Protein AF-N9E996-F1 (afdb_monomer_lite)

Structure (mmCIF, N/CA/C/O backbone):
data_AF-N9E996-F1
#
_entry.id   AF-N9E996-F1
#
loop_
_atom_site.group_PDB
_atom_site.id
_atom_site.type_symbol
_atom_site.label_atom_id
_atom_site.label_alt_id
_atom_site.label_comp_id
_atom_site.label_asym_id
_atom_site.label_entity_id
_atom_site.label_seq_id
_atom_site.pdbx_PDB_ins_code
_atom_site.Cartn_x
_atom_site.Cartn_y
_atom_site.Cartn_z
_atom_site.occupancy
_atom_site.B_iso_or_equiv
_atom_site.auth_seq_id
_atom_site.auth_comp_id
_atom_site.auth_asym_id
_atom_site.auth_atom_id
_atom_site.pdbx_PDB_model_num
ATOM 1 N N . MET A 1 1 ? 4.783 -4.993 36.955 1.00 55.91 1 MET A N 1
ATOM 2 C CA . MET A 1 1 ? 4.084 -3.783 36.470 1.00 55.91 1 MET A CA 1
ATOM 3 C C . MET A 1 1 ? 2.824 -3.622 37.306 1.00 55.91 1 MET A C 1
ATOM 5 O O . MET A 1 1 ? 2.076 -4.586 37.394 1.00 55.91 1 MET A O 1
ATOM 9 N N . LYS A 1 2 ? 2.632 -2.492 37.996 1.00 74.19 2 LYS A N 1
ATOM 10 C CA . LYS A 1 2 ? 1.429 -2.253 38.811 1.00 74.19 2 LYS A CA 1
ATOM 11 C C . LYS A 1 2 ? 0.424 -1.491 37.952 1.00 74.19 2 LYS A C 1
ATOM 13 O O . LYS A 1 2 ? 0.759 -0.419 37.461 1.00 74.19 2 LYS A O 1
ATOM 18 N N . ILE A 1 3 ? -0.756 -2.062 37.738 1.00 75.81 3 ILE A N 1
ATOM 19 C CA . ILE A 1 3 ? -1.852 -1.383 37.042 1.00 75.81 3 ILE A CA 1
ATOM 20 C C . ILE A 1 3 ? -2.585 -0.553 38.096 1.00 75.81 3 ILE A C 1
ATOM 22 O O . ILE A 1 3 ? -2.977 -1.083 39.134 1.00 75.81 3 ILE A O 1
ATOM 26 N N . ILE A 1 4 ? -2.690 0.753 37.865 1.00 87.19 4 ILE A N 1
ATOM 27 C CA . ILE A 1 4 ? -3.439 1.679 38.715 1.00 87.19 4 ILE A CA 1
ATOM 28 C C . ILE A 1 4 ? -4.577 2.207 37.851 1.00 87.19 4 ILE A C 1
ATOM 30 O O . ILE A 1 4 ? -4.326 2.767 36.786 1.00 87.19 4 ILE A O 1
ATOM 34 N N . TYR A 1 5 ? -5.808 1.983 38.294 1.00 87.81 5 TYR A N 1
ATOM 35 C CA . TYR A 1 5 ? -7.005 2.482 37.629 1.00 87.81 5 TYR A CA 1
ATOM 36 C C . TYR A 1 5 ? -7.357 3.851 38.206 1.00 87.81 5 TYR A C 1
ATOM 38 O O . TYR A 1 5 ? -7.271 4.054 39.417 1.00 87.81 5 TYR A O 1
ATOM 46 N N . THR A 1 6 ? -7.741 4.787 37.343 1.00 91.50 6 THR A N 1
ATOM 47 C CA . THR A 1 6 ? -8.444 5.998 37.775 1.00 91.50 6 THR A CA 1
ATOM 48 C C . THR A 1 6 ? -9.863 5.628 38.210 1.00 91.50 6 THR A C 1
ATOM 50 O O . THR A 1 6 ? -10.367 4.573 37.825 1.00 91.50 6 THR A O 1
ATOM 53 N N . GLU A 1 7 ? -10.532 6.490 38.978 1.00 88.56 7 GLU A N 1
ATOM 54 C CA . GLU A 1 7 ? -11.941 6.276 39.354 1.00 88.56 7 GLU A CA 1
ATOM 55 C C . GLU A 1 7 ? -12.831 6.105 38.114 1.00 88.56 7 GLU A C 1
ATOM 57 O O . GLU A 1 7 ? -13.588 5.144 38.027 1.00 88.56 7 GLU A O 1
ATOM 62 N N . SER A 1 8 ? -12.629 6.936 37.087 1.00 81.94 8 SER A N 1
ATOM 63 C CA . SER A 1 8 ? -13.321 6.813 35.798 1.00 81.94 8 SER A CA 1
ATOM 64 C C . SER A 1 8 ? -13.055 5.485 35.080 1.00 81.94 8 SER A C 1
ATOM 66 O O . SER A 1 8 ? -13.964 4.897 34.502 1.00 81.94 8 SER A O 1
ATOM 68 N N . ALA A 1 9 ? -11.822 4.973 35.134 1.00 83.25 9 ALA A N 1
ATOM 69 C CA . ALA A 1 9 ? -11.493 3.678 34.549 1.00 83.25 9 ALA A CA 1
ATOM 70 C C . ALA A 1 9 ? -12.121 2.519 35.335 1.00 83.25 9 ALA A C 1
ATOM 72 O O . ALA A 1 9 ? -12.408 1.478 34.746 1.00 83.25 9 ALA A O 1
ATOM 73 N N . MET A 1 10 ? -12.334 2.689 36.643 1.00 92.75 10 MET A N 1
ATOM 74 C CA . MET A 1 10 ? -13.050 1.715 37.463 1.00 92.75 10 MET A CA 1
ATOM 75 C C . MET A 1 10 ? -14.543 1.697 37.117 1.00 92.75 10 MET A C 1
ATOM 77 O O . MET A 1 10 ? -15.079 0.620 36.872 1.00 92.75 10 MET A O 1
ATOM 81 N N . GLU A 1 11 ? -15.183 2.867 36.998 1.00 89.94 11 GLU A N 1
ATOM 82 C CA . GLU A 1 11 ? -16.587 2.976 36.560 1.00 89.94 11 GLU A CA 1
ATOM 83 C C . GLU A 1 11 ? -16.806 2.305 35.194 1.00 89.94 11 GLU A C 1
ATOM 85 O O . GLU A 1 11 ? -17.751 1.536 35.005 1.00 89.94 11 GLU A O 1
ATOM 90 N N . GLU A 1 12 ? -15.908 2.548 34.238 1.00 84.31 12 GLU A N 1
ATOM 91 C CA . GLU A 1 12 ? -15.989 1.933 32.911 1.00 84.31 12 GLU A CA 1
ATOM 92 C C . GLU A 1 12 ? -15.716 0.426 32.932 1.00 84.31 12 GLU A C 1
ATOM 94 O O . GLU A 1 12 ? -16.360 -0.338 32.210 1.00 84.31 12 GLU A O 1
ATOM 99 N N . LEU A 1 13 ? -14.815 -0.047 33.797 1.00 88.50 13 LEU A N 1
ATOM 100 C CA . LEU A 1 13 ? -14.594 -1.480 33.979 1.00 88.50 13 LEU A CA 1
ATOM 101 C C . LEU A 1 13 ? -15.845 -2.172 34.538 1.00 88.50 13 LEU A C 1
ATOM 103 O O . LEU A 1 13 ? -16.204 -3.254 34.071 1.00 88.50 13 LEU A O 1
ATOM 107 N N . GLU A 1 14 ? -16.524 -1.551 35.501 1.00 91.81 14 GLU A N 1
ATOM 108 C CA . GLU A 1 14 ? -17.778 -2.059 36.062 1.00 91.81 14 GLU A CA 1
ATOM 109 C C . GLU A 1 14 ? -18.890 -2.100 35.009 1.00 91.81 14 GLU A C 1
ATOM 111 O O . GLU A 1 14 ? -19.588 -3.111 34.875 1.00 91.81 14 GLU A O 1
ATOM 116 N N . ARG A 1 15 ? -19.019 -1.043 34.198 1.00 87.19 15 ARG A N 1
ATOM 117 C CA . ARG A 1 15 ? -19.954 -1.008 33.062 1.00 87.19 15 ARG A CA 1
ATOM 118 C C . ARG A 1 15 ? -19.660 -2.112 32.055 1.00 87.19 15 ARG A C 1
ATOM 120 O O . ARG A 1 15 ? -20.575 -2.835 31.659 1.00 87.19 15 ARG A O 1
ATOM 127 N N . PHE A 1 16 ? -18.394 -2.283 31.685 1.00 82.81 16 PHE A N 1
ATOM 128 C CA . PHE A 1 16 ? -17.962 -3.337 30.775 1.00 82.81 16 PHE A CA 1
ATOM 129 C C . PHE A 1 16 ? -18.305 -4.730 31.320 1.00 82.81 16 PHE A C 1
ATOM 131 O O . PHE A 1 16 ? -18.877 -5.553 30.604 1.00 82.81 16 PHE A O 1
ATOM 138 N N . GLN A 1 17 ? -18.011 -4.998 32.595 1.00 89.69 17 GLN A N 1
ATOM 139 C CA . GLN A 1 17 ? -18.337 -6.274 33.237 1.00 89.69 17 GLN A CA 1
ATOM 140 C C . GLN A 1 17 ? -19.845 -6.533 33.266 1.00 89.69 17 GLN A C 1
ATOM 142 O O . GLN A 1 17 ? -20.278 -7.647 32.963 1.00 89.69 17 GLN A O 1
ATOM 147 N N . LYS A 1 18 ? -20.646 -5.507 33.574 1.00 91.44 18 LYS A N 1
ATOM 148 C CA . LYS A 1 18 ? -22.108 -5.596 33.564 1.00 91.44 18 LYS A CA 1
ATOM 149 C C . LYS A 1 18 ? -22.641 -5.952 32.176 1.00 91.44 18 LYS A C 1
ATOM 151 O O . LYS A 1 18 ? -23.388 -6.913 32.048 1.00 91.44 18 LYS A O 1
ATOM 156 N N . GLN A 1 19 ? -22.188 -5.260 31.131 1.00 84.81 19 GLN A N 1
ATOM 157 C CA . GLN A 1 19 ? -22.591 -5.557 29.751 1.00 84.81 19 GLN A CA 1
ATOM 158 C C . GLN A 1 19 ? -22.238 -6.991 29.338 1.00 84.81 19 GLN A C 1
ATOM 160 O O . GLN A 1 19 ? -23.066 -7.695 28.765 1.00 84.81 19 GLN A O 1
ATOM 165 N N . ARG A 1 20 ? -21.022 -7.457 29.658 1.00 84.12 20 ARG A N 1
ATOM 166 C CA . ARG A 1 20 ? -20.591 -8.833 29.351 1.00 84.12 20 ARG A CA 1
ATOM 167 C C . ARG A 1 20 ? -21.455 -9.873 30.062 1.00 84.12 20 ARG A C 1
ATOM 169 O O . ARG A 1 20 ? -21.753 -10.915 29.481 1.00 84.12 20 ARG A O 1
ATOM 176 N N . LYS A 1 21 ? -21.859 -9.592 31.301 1.00 88.19 21 LYS A N 1
ATOM 177 C CA . LYS A 1 21 ? -22.772 -10.442 32.066 1.00 88.19 21 LYS A CA 1
ATOM 178 C C . LYS A 1 21 ? -24.157 -10.502 31.414 1.00 88.19 21 LYS A C 1
ATOM 180 O O . LYS A 1 21 ? -24.658 -11.601 31.202 1.00 88.19 21 LYS A O 1
ATOM 185 N N . ASP A 1 22 ? -24.732 -9.360 31.049 1.00 87.00 22 ASP A N 1
ATOM 186 C CA . ASP A 1 22 ? -26.059 -9.297 30.423 1.00 87.00 22 ASP A CA 1
ATOM 187 C C . ASP A 1 22 ? -26.079 -10.040 29.067 1.00 87.00 22 ASP A C 1
ATOM 189 O O . ASP A 1 22 ? -27.013 -10.787 28.765 1.00 87.00 22 ASP A O 1
ATOM 193 N N . GLU A 1 23 ? -25.015 -9.908 28.265 1.00 83.75 23 GLU A N 1
ATOM 194 C CA . GLU A 1 23 ? -24.841 -10.663 27.014 1.00 83.75 23 GLU A CA 1
ATOM 195 C C . GLU A 1 23 ? -24.771 -12.182 27.251 1.00 83.75 23 GLU A C 1
ATOM 197 O O . GLU A 1 23 ? -25.387 -12.961 26.516 1.00 83.75 23 GLU A O 1
ATOM 202 N N . LEU A 1 24 ? -24.034 -12.609 28.280 1.00 85.31 24 LEU A N 1
ATOM 203 C CA . LEU A 1 24 ? -23.922 -14.014 28.665 1.00 85.31 24 LEU A CA 1
ATOM 204 C C . LEU A 1 24 ? -25.274 -14.581 29.117 1.00 85.31 24 LEU A C 1
ATOM 206 O O . LEU A 1 24 ? -25.651 -15.675 28.698 1.00 85.31 24 LEU A O 1
ATOM 210 N N . GLU A 1 25 ? -26.017 -13.842 29.940 1.00 85.69 25 GLU A N 1
ATOM 211 C CA . GLU A 1 25 ? -27.347 -14.243 30.405 1.00 85.69 25 GLU A CA 1
ATOM 212 C C . GLU A 1 25 ? -28.330 -14.380 29.240 1.00 85.69 25 GLU A C 1
ATOM 214 O O . GLU A 1 25 ? -29.048 -15.377 29.155 1.00 85.69 25 GLU A O 1
ATOM 219 N N . LEU A 1 26 ? -28.321 -13.437 28.293 1.00 84.19 26 LEU A N 1
ATOM 220 C CA . LEU A 1 26 ? -29.159 -13.506 27.098 1.00 84.19 26 LEU A CA 1
ATOM 221 C C . LEU A 1 26 ? -28.806 -14.713 26.217 1.00 84.19 26 LEU A C 1
ATOM 223 O O . LEU A 1 26 ? -29.697 -15.422 25.743 1.00 84.19 26 LEU A O 1
ATOM 227 N N . PHE A 1 27 ? -27.512 -14.972 26.015 1.00 83.44 27 PHE A N 1
ATOM 228 C CA . PHE A 1 27 ? -27.034 -16.135 25.267 1.00 83.44 27 PHE A CA 1
ATOM 229 C C . PHE A 1 27 ? -27.502 -17.447 25.907 1.00 83.44 27 PHE A C 1
ATOM 231 O O . PHE A 1 27 ? -28.042 -18.322 25.224 1.00 83.44 27 PHE A O 1
ATOM 238 N N . LEU A 1 28 ? -27.333 -17.573 27.224 1.00 83.31 28 LEU A N 1
ATOM 239 C CA . LEU A 1 28 ? -27.730 -18.764 27.966 1.00 83.31 28 LEU A CA 1
ATOM 240 C C . LEU A 1 28 ? -29.244 -18.940 27.986 1.00 83.31 28 LEU A C 1
ATOM 242 O O . LEU A 1 28 ? -29.713 -20.050 27.744 1.00 83.31 28 LEU A O 1
ATOM 246 N N . LYS A 1 29 ? -30.005 -17.856 28.175 1.00 82.94 29 LYS A N 1
ATOM 247 C CA . LYS A 1 29 ? -31.465 -17.872 28.076 1.00 82.94 29 LYS A CA 1
ATOM 248 C C . LYS A 1 29 ? -31.898 -18.431 26.726 1.00 82.94 29 LYS A C 1
ATOM 250 O O . LYS A 1 29 ? -32.644 -19.395 26.694 1.00 82.94 29 LYS A O 1
ATOM 255 N N . ASN A 1 30 ? -31.367 -17.916 25.620 1.00 80.19 30 ASN A N 1
ATOM 256 C CA . ASN A 1 30 ? -31.749 -18.375 24.281 1.00 80.19 30 ASN A CA 1
ATOM 257 C C . ASN A 1 30 ? -31.368 -19.837 23.999 1.00 80.19 30 ASN A C 1
ATOM 259 O O . ASN A 1 30 ? -32.069 -20.516 23.255 1.00 80.19 30 ASN A O 1
ATOM 263 N N . LYS A 1 31 ? -30.267 -20.330 24.578 1.00 78.69 31 LYS A N 1
ATOM 264 C CA . LYS A 1 31 ? -29.804 -21.709 24.371 1.00 78.69 31 LYS A CA 1
ATOM 265 C C . LYS A 1 31 ? -30.556 -22.730 25.229 1.00 78.69 31 LYS A C 1
ATOM 267 O O . LYS A 1 31 ? -30.798 -23.842 24.768 1.00 78.69 31 LYS A O 1
ATOM 272 N N . LYS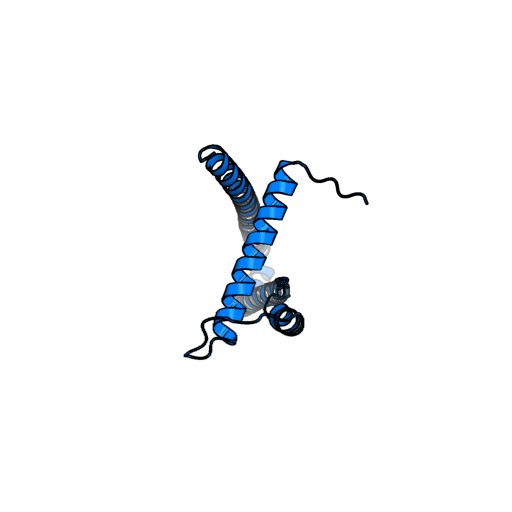 A 1 32 ? -30.871 -22.377 26.477 1.00 73.44 32 LYS A N 1
ATOM 273 C CA . LYS A 1 32 ? -31.509 -23.268 27.459 1.00 73.44 32 LYS A CA 1
ATOM 274 C C . LYS A 1 32 ? -33.025 -23.116 27.550 1.00 73.44 32 LYS A C 1
ATOM 276 O O . LYS A 1 32 ? -33.641 -23.905 28.255 1.00 73.44 32 LYS A O 1
ATOM 281 N N . TYR A 1 33 ? -33.626 -22.125 26.893 1.00 71.00 33 TYR A N 1
ATOM 282 C CA . TYR A 1 33 ? -35.067 -21.909 26.976 1.00 71.00 33 TYR A CA 1
ATOM 283 C C . TYR A 1 33 ? -35.842 -23.114 26.430 1.00 71.00 33 TYR A C 1
ATOM 285 O O . TYR A 1 33 ? -35.794 -23.417 25.236 1.00 71.00 33 TYR A O 1
ATOM 293 N N . ILE A 1 34 ? -36.578 -23.777 27.319 1.00 63.72 34 ILE A N 1
ATOM 294 C CA . ILE A 1 34 ? -37.559 -24.812 27.004 1.00 63.72 34 ILE A CA 1
ATOM 295 C C . ILE A 1 34 ? -38.935 -24.193 27.265 1.00 63.72 34 ILE A C 1
ATOM 297 O O . ILE A 1 34 ? -39.157 -23.561 28.297 1.00 63.72 34 ILE A O 1
ATOM 301 N N . PHE A 1 35 ? -39.857 -24.326 26.309 1.00 52.00 35 PHE A N 1
ATOM 302 C CA . PHE A 1 35 ? -41.216 -23.799 26.449 1.00 52.00 35 PHE A CA 1
ATOM 303 C C . PHE A 1 35 ? -41.892 -24.385 27.701 1.00 52.00 35 PHE A C 1
ATOM 305 O O . PHE A 1 35 ? -42.120 -25.591 27.756 1.00 52.00 35 PHE A O 1
ATOM 312 N N . GLY A 1 36 ? -42.237 -23.525 28.667 1.00 60.06 36 GLY A N 1
ATOM 313 C CA . GLY A 1 36 ? -42.975 -23.897 29.882 1.00 60.06 36 GLY A CA 1
ATOM 314 C C . GLY A 1 36 ? -42.228 -23.721 31.209 1.00 60.06 36 GLY A C 1
ATOM 315 O O . GLY A 1 36 ? -42.873 -23.845 32.245 1.00 60.06 36 GLY A O 1
ATOM 316 N N . ASP A 1 37 ? -40.931 -23.395 31.199 1.00 62.31 37 ASP A N 1
ATOM 317 C CA . ASP A 1 37 ? -40.165 -23.117 32.424 1.00 62.31 37 ASP A CA 1
ATOM 318 C C . ASP A 1 37 ? -40.090 -21.611 32.735 1.00 62.31 37 ASP A C 1
ATOM 320 O O . ASP A 1 37 ? -39.630 -20.811 31.915 1.00 62.31 37 ASP A O 1
ATOM 324 N N . ASP A 1 38 ? -40.483 -21.232 33.957 1.00 67.38 38 ASP A N 1
ATOM 325 C CA . ASP A 1 38 ? -40.385 -19.854 34.471 1.00 67.38 38 ASP A CA 1
ATOM 326 C C . ASP A 1 38 ? -38.973 -19.509 34.984 1.00 67.38 38 ASP A C 1
ATOM 328 O O . ASP A 1 38 ? -38.629 -18.335 35.152 1.00 67.38 38 ASP A O 1
ATOM 332 N N . ILE A 1 39 ? -38.140 -20.525 35.240 1.00 74.25 39 ILE A N 1
ATOM 333 C CA . ILE A 1 39 ? -36.820 -20.383 35.864 1.00 74.25 39 ILE A CA 1
ATOM 334 C C . ILE A 1 39 ? -35.778 -21.124 35.027 1.00 74.25 39 ILE A C 1
ATOM 336 O O . ILE A 1 39 ? -35.858 -22.334 34.844 1.00 74.25 39 ILE A O 1
ATOM 340 N N . VAL A 1 40 ? -34.756 -20.401 34.563 1.00 75.38 40 VAL A N 1
ATOM 341 C CA . VAL A 1 40 ? -33.593 -20.987 33.882 1.00 75.38 40 VAL A CA 1
ATOM 342 C C . VAL A 1 40 ? -32.422 -21.021 34.858 1.00 75.38 40 VAL A C 1
ATOM 344 O O . VAL A 1 40 ? -31.859 -19.982 35.199 1.00 75.38 40 VAL A O 1
ATOM 347 N N . GLU A 1 41 ? -32.037 -22.216 35.303 1.00 81.56 41 GLU A N 1
ATOM 348 C CA . GLU A 1 41 ? -30.856 -22.396 36.149 1.00 81.56 41 GLU A CA 1
ATOM 349 C C . GLU A 1 41 ? -29.567 -22.314 35.310 1.00 81.56 41 GLU A C 1
ATOM 351 O O . GLU A 1 41 ? -29.350 -23.092 34.369 1.00 81.56 41 GLU A O 1
ATOM 356 N N . ILE A 1 42 ? -28.694 -21.368 35.672 1.00 81.81 42 ILE A N 1
ATOM 357 C CA . ILE A 1 42 ? -27.369 -21.178 35.074 1.00 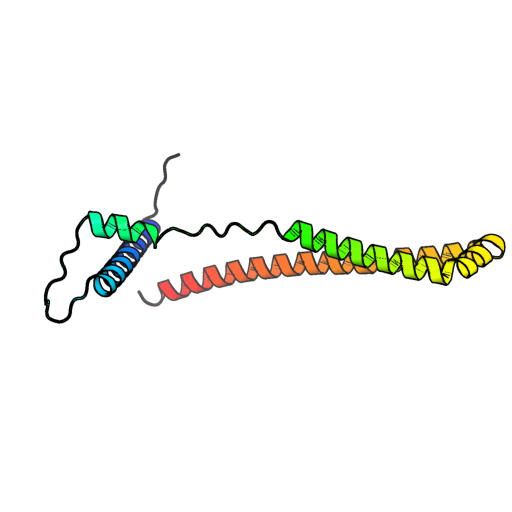81.81 42 ILE A CA 1
ATOM 358 C C . ILE A 1 42 ? -26.314 -21.802 35.989 1.00 81.81 42 ILE A C 1
ATOM 360 O O . ILE A 1 42 ? -26.118 -21.374 37.123 1.00 81.81 42 ILE A O 1
ATOM 364 N N . THR A 1 43 ? -25.585 -22.788 35.473 1.00 85.31 43 THR A N 1
ATOM 365 C CA . THR A 1 43 ? -24.508 -23.481 36.186 1.00 85.31 43 THR A CA 1
ATOM 366 C C . THR A 1 43 ? -23.131 -23.014 35.708 1.00 85.31 43 THR A C 1
ATOM 368 O O . THR A 1 43 ? -22.957 -22.526 34.590 1.00 85.31 43 THR A O 1
ATOM 371 N N . ALA A 1 44 ? -22.093 -23.242 36.518 1.00 84.25 44 ALA A N 1
ATOM 372 C CA . ALA A 1 44 ? -20.705 -22.955 36.130 1.00 84.25 44 ALA A CA 1
ATOM 373 C C . ALA A 1 44 ? -20.237 -23.741 34.884 1.00 84.25 44 ALA A C 1
ATOM 375 O O . ALA A 1 44 ? -19.254 -23.373 34.235 1.00 84.25 44 ALA A O 1
ATOM 376 N N . SER A 1 45 ? -20.903 -24.850 34.552 1.00 82.50 45 SER A N 1
ATOM 377 C CA . SER A 1 45 ? -20.645 -25.602 33.321 1.00 82.50 45 SER A CA 1
ATOM 378 C C . SER A 1 45 ? -21.189 -24.874 32.091 1.00 82.50 45 SER A C 1
ATOM 380 O O . SER A 1 45 ? -20.497 -24.834 31.076 1.00 82.50 45 SER A O 1
ATOM 382 N N . ASP A 1 46 ? -22.349 -24.222 32.204 1.00 82.12 46 ASP A N 1
ATOM 383 C CA . ASP A 1 46 ? -22.946 -23.433 31.119 1.00 82.12 46 ASP A CA 1
ATOM 384 C C . ASP A 1 46 ? -22.081 -22.219 30.769 1.00 82.12 46 ASP A C 1
ATOM 386 O O . ASP A 1 46 ? -21.835 -21.938 29.598 1.00 82.12 46 ASP A O 1
ATOM 390 N N . ILE A 1 47 ? -21.543 -21.545 31.791 1.00 83.75 47 ILE A N 1
ATOM 391 C CA . ILE A 1 47 ? -20.634 -20.403 31.618 1.00 83.75 47 ILE A CA 1
ATOM 392 C C . ILE A 1 47 ? -19.357 -20.834 30.883 1.00 83.75 47 ILE A C 1
ATOM 394 O O . ILE A 1 47 ? -18.934 -20.178 29.933 1.00 83.75 47 ILE A O 1
ATOM 398 N N . ARG A 1 48 ? -18.759 -21.971 31.269 1.00 82.31 48 ARG A N 1
ATOM 399 C CA . ARG A 1 48 ? -17.570 -22.523 30.590 1.00 82.31 48 ARG A CA 1
ATOM 400 C C . ARG A 1 48 ? -17.845 -22.940 29.149 1.00 82.31 48 ARG A C 1
ATOM 402 O O . ARG A 1 48 ? -16.942 -22.914 28.316 1.00 82.31 48 ARG A O 1
ATOM 409 N N . GLU A 1 49 ? -19.064 -23.367 28.848 1.00 80.44 49 GLU A N 1
ATOM 410 C CA . GLU A 1 49 ? -19.446 -23.683 27.478 1.00 80.44 49 GLU A CA 1
ATOM 411 C C . GLU A 1 49 ? -19.649 -22.411 26.648 1.00 80.44 49 GLU A C 1
ATOM 413 O O . GLU A 1 49 ? -19.181 -22.349 25.511 1.00 80.44 49 GLU A O 1
ATOM 418 N N . ALA A 1 50 ? -20.278 -21.389 27.231 1.00 80.81 50 ALA A N 1
ATOM 419 C CA . ALA A 1 50 ? -20.468 -20.081 26.618 1.00 80.81 50 ALA A CA 1
ATOM 420 C C . ALA A 1 50 ? -19.136 -19.370 26.324 1.00 80.81 50 ALA A C 1
ATOM 422 O O . ALA A 1 50 ? -18.992 -18.777 25.259 1.00 80.81 50 ALA A O 1
ATOM 423 N N . ASP A 1 51 ? -18.127 -19.500 27.192 1.00 79.44 51 ASP A N 1
ATOM 424 C CA . ASP A 1 51 ? -16.781 -18.929 27.003 1.00 79.44 51 ASP A CA 1
ATOM 425 C C . ASP A 1 51 ? -16.143 -19.305 25.648 1.00 79.44 51 ASP A C 1
ATOM 427 O O . ASP A 1 51 ? -15.437 -18.514 25.023 1.00 79.44 51 ASP A O 1
ATOM 431 N N . LYS A 1 52 ? -16.476 -20.484 25.103 1.00 77.44 52 LYS A N 1
ATOM 432 C CA . LYS A 1 52 ? -16.016 -20.901 23.767 1.00 77.44 52 LYS A CA 1
ATOM 433 C C . LYS A 1 52 ? -16.545 -20.010 22.638 1.00 77.44 52 LYS A C 1
ATOM 435 O O . LYS A 1 52 ? -15.901 -19.941 21.592 1.00 77.44 52 LYS A O 1
ATOM 440 N N . PHE A 1 53 ? -17.687 -19.357 22.843 1.00 71.44 53 PHE A N 1
ATOM 441 C CA . PHE A 1 53 ? -18.362 -18.482 21.883 1.00 71.44 53 PHE A CA 1
ATOM 442 C C . PHE A 1 53 ? -18.001 -17.005 22.076 1.00 71.44 53 PHE A C 1
ATOM 444 O O . PHE A 1 53 ? -18.007 -16.254 21.106 1.00 71.44 53 PHE A O 1
ATOM 451 N N . PHE A 1 54 ? -17.627 -16.601 23.293 1.00 69.75 54 PHE A N 1
ATOM 452 C CA . PHE A 1 54 ? -17.231 -15.226 23.625 1.00 69.75 54 PHE A CA 1
ATOM 453 C C . PHE A 1 54 ? -15.733 -14.946 23.439 1.00 69.75 54 PHE A C 1
ATOM 455 O O . PHE A 1 54 ? -15.241 -13.902 23.869 1.00 69.75 54 PHE A O 1
ATOM 462 N N . LYS A 1 55 ? -14.990 -15.849 22.784 1.00 64.25 55 LYS A N 1
ATOM 463 C CA . LYS A 1 55 ? -13.566 -15.634 22.512 1.00 64.25 55 LYS A CA 1
ATOM 464 C C . LYS A 1 55 ? -13.363 -14.310 21.786 1.00 64.25 55 LYS A C 1
ATOM 466 O O . LYS A 1 55 ? -13.908 -14.096 20.704 1.00 64.25 55 LYS A O 1
ATOM 471 N N . VAL A 1 56 ? -12.516 -13.460 22.365 1.00 59.47 56 VAL A N 1
ATOM 472 C CA . VAL A 1 56 ? -11.964 -12.292 21.683 1.00 59.47 56 VAL A CA 1
ATOM 473 C C . VAL A 1 56 ? -11.239 -12.820 20.454 1.00 59.47 56 VAL A C 1
ATOM 475 O O . VAL A 1 56 ? -10.158 -13.402 20.550 1.00 59.47 56 VAL A O 1
ATOM 478 N N . VAL A 1 57 ? -11.874 -12.682 19.293 1.00 52.31 57 VAL A N 1
ATOM 479 C CA . VAL A 1 57 ? -11.209 -12.915 18.021 1.00 52.31 57 VAL A CA 1
ATOM 480 C C . VAL A 1 57 ? -10.202 -11.785 17.904 1.00 52.31 57 VAL A C 1
ATOM 482 O O . VAL A 1 57 ? -10.537 -10.676 17.489 1.00 52.31 57 VAL A O 1
ATOM 485 N N . GLU A 1 58 ? -8.963 -12.038 18.319 1.00 52.53 58 GLU A N 1
ATOM 486 C CA . GLU A 1 58 ? -7.854 -11.231 17.845 1.00 52.53 58 GLU A CA 1
ATOM 487 C C . GLU A 1 58 ? -7.941 -11.301 16.326 1.00 52.53 58 GLU A C 1
ATOM 489 O O . GLU A 1 58 ? -7.746 -12.363 15.729 1.00 52.53 58 GLU A O 1
ATOM 494 N N . PHE A 1 59 ? -8.332 -10.190 15.699 1.00 44.38 59 PHE A N 1
ATOM 495 C CA . PHE A 1 59 ? -8.253 -10.040 14.260 1.00 44.38 59 PHE A CA 1
ATOM 496 C C . PHE A 1 59 ? -6.775 -10.164 13.902 1.00 44.38 59 PHE A C 1
ATOM 498 O O . PHE A 1 59 ? -6.035 -9.182 13.848 1.00 44.38 59 PHE A O 1
ATOM 505 N N . SER A 1 60 ? -6.335 -11.403 13.698 1.00 48.31 60 SER A N 1
ATOM 506 C CA . SER A 1 60 ? -5.104 -11.745 13.023 1.00 48.31 60 SER A CA 1
ATOM 507 C C . SER A 1 60 ? -5.199 -11.032 11.688 1.00 48.31 60 SER A C 1
ATOM 509 O O . SER A 1 60 ? -5.939 -11.458 10.803 1.00 48.31 60 SER A O 1
ATOM 511 N N . LYS A 1 61 ? -4.544 -9.867 11.589 1.00 53.56 61 LYS A N 1
ATOM 512 C CA . LYS A 1 61 ? -4.403 -9.121 10.343 1.00 53.56 61 LYS A CA 1
ATOM 513 C C . LYS A 1 61 ? -3.823 -10.108 9.351 1.00 53.56 61 LYS A C 1
ATOM 515 O O . LYS A 1 61 ? -2.639 -10.442 9.417 1.00 53.56 61 LYS A O 1
ATOM 520 N N . THR A 1 62 ? -4.688 -10.634 8.496 1.00 51.38 62 THR A N 1
ATOM 521 C CA . THR A 1 62 ? -4.360 -11.668 7.533 1.00 51.38 62 THR A CA 1
ATOM 522 C C . THR A 1 62 ? -3.108 -11.210 6.798 1.00 51.38 62 THR A C 1
ATOM 524 O O . THR A 1 62 ? -3.046 -10.070 6.334 1.00 51.38 62 THR A O 1
ATOM 527 N N . LYS A 1 63 ? -2.088 -12.072 6.727 1.00 54.94 63 LYS A N 1
ATOM 528 C CA . LYS A 1 63 ? -0.761 -11.823 6.127 1.00 54.94 63 LYS A CA 1
ATOM 529 C C . LYS A 1 63 ? -0.803 -11.609 4.598 1.00 54.94 63 LYS A C 1
ATOM 531 O O . LYS A 1 63 ? 0.135 -11.943 3.887 1.00 54.94 63 LYS A O 1
ATOM 536 N N . LEU A 1 64 ? -1.878 -11.015 4.087 1.00 59.25 64 LEU A N 1
ATOM 537 C CA . LEU A 1 64 ? -2.130 -10.707 2.687 1.00 59.25 64 LEU A CA 1
ATOM 538 C C . LEU A 1 64 ? -1.522 -9.393 2.142 1.00 59.25 64 LEU A C 1
ATOM 540 O O . LEU A 1 64 ? -1.586 -9.229 0.920 1.00 59.25 64 LEU A O 1
ATOM 544 N N . PRO A 1 65 ? -0.917 -8.453 2.913 1.00 68.62 65 PRO A N 1
ATOM 545 C CA . PRO A 1 65 ? -0.404 -7.230 2.293 1.00 68.62 65 PRO A CA 1
ATOM 546 C C . PRO A 1 65 ? 0.804 -7.505 1.387 1.00 68.62 65 PRO A C 1
ATOM 548 O O . PRO A 1 65 ? 0.940 -6.866 0.345 1.00 68.62 65 PRO A O 1
ATOM 551 N N . LEU A 1 66 ? 1.638 -8.497 1.725 1.00 76.56 66 LEU A N 1
ATOM 552 C CA . LEU A 1 66 ? 2.836 -8.819 0.948 1.00 76.56 66 LEU A CA 1
ATOM 553 C C . LEU A 1 66 ? 2.491 -9.481 -0.394 1.00 76.56 66 LEU A C 1
ATOM 555 O O . LEU A 1 66 ? 3.018 -9.079 -1.427 1.00 76.56 66 LEU A O 1
ATOM 559 N N . THR A 1 67 ? 1.565 -10.444 -0.403 1.00 81.06 67 THR A N 1
ATOM 560 C CA . THR A 1 67 ? 1.140 -11.134 -1.633 1.00 81.06 67 THR A CA 1
ATOM 561 C C . THR A 1 67 ? 0.497 -10.168 -2.624 1.00 81.06 67 THR A C 1
ATOM 563 O O . THR A 1 67 ? 0.814 -10.204 -3.809 1.00 81.06 67 THR A O 1
ATOM 566 N N . ASN A 1 68 ? -0.359 -9.258 -2.149 1.00 80.31 68 ASN A N 1
ATOM 567 C CA . ASN A 1 68 ? -1.001 -8.270 -3.016 1.00 80.31 68 ASN A CA 1
ATOM 568 C C . ASN A 1 68 ? 0.014 -7.263 -3.591 1.00 80.31 68 ASN A C 1
ATOM 570 O O . ASN A 1 68 ? -0.066 -6.879 -4.756 1.00 80.31 68 ASN A O 1
ATOM 574 N N . MET A 1 69 ? 1.010 -6.864 -2.794 1.00 81.25 69 MET A N 1
ATOM 575 C CA . MET A 1 69 ? 2.102 -6.008 -3.262 1.00 81.25 69 MET A CA 1
ATOM 576 C C . MET A 1 69 ? 2.959 -6.708 -4.327 1.00 81.25 69 MET A C 1
ATOM 578 O O . MET A 1 69 ? 3.257 -6.104 -5.357 1.00 81.25 69 MET A O 1
ATOM 582 N N . LEU A 1 70 ? 3.297 -7.986 -4.120 1.00 86.19 70 LEU A N 1
ATOM 583 C CA . LEU A 1 70 ? 4.032 -8.791 -5.097 1.00 86.19 70 LEU A CA 1
ATOM 584 C C . LEU A 1 70 ? 3.251 -8.934 -6.406 1.00 86.19 70 LEU A C 1
ATOM 586 O O . LEU A 1 70 ? 3.808 -8.680 -7.468 1.00 86.19 70 LEU A O 1
ATOM 590 N N . LEU A 1 71 ? 1.955 -9.260 -6.349 1.00 89.31 71 LEU A N 1
ATOM 591 C CA . LEU A 1 71 ? 1.109 -9.384 -7.544 1.00 89.31 71 LEU A CA 1
ATOM 592 C C . LEU A 1 71 ? 1.067 -8.090 -8.368 1.00 89.31 71 LEU A C 1
ATOM 594 O O . LEU A 1 71 ? 1.182 -8.137 -9.592 1.00 89.31 71 LEU A O 1
ATOM 598 N N . LYS A 1 72 ? 0.973 -6.927 -7.711 1.00 87.81 72 LYS A N 1
ATOM 599 C CA . LYS A 1 72 ? 1.044 -5.625 -8.394 1.00 87.81 72 LYS A CA 1
ATOM 600 C C . LYS A 1 72 ? 2.402 -5.396 -9.056 1.00 87.81 72 LYS A C 1
ATOM 602 O O . LYS A 1 72 ? 2.445 -4.937 -10.194 1.00 87.81 72 LYS A O 1
ATOM 607 N N . ALA A 1 73 ? 3.497 -5.738 -8.377 1.00 88.25 73 ALA A N 1
ATOM 608 C CA . ALA A 1 73 ? 4.838 -5.621 -8.944 1.00 88.25 73 ALA A CA 1
ATOM 609 C C . ALA A 1 73 ? 5.021 -6.530 -10.172 1.00 88.25 73 ALA A C 1
ATOM 611 O O . ALA A 1 73 ? 5.540 -6.076 -11.191 1.00 88.25 73 ALA A O 1
ATOM 612 N N . TYR A 1 74 ? 4.532 -7.775 -10.115 1.00 92.50 74 TYR A N 1
ATOM 613 C CA . TYR A 1 74 ? 4.556 -8.700 -11.252 1.00 92.50 74 TYR A CA 1
ATOM 614 C C . TYR A 1 74 ? 3.731 -8.194 -12.437 1.00 92.50 74 TYR A C 1
ATOM 616 O O . TYR A 1 74 ? 4.200 -8.268 -13.570 1.00 92.50 74 TYR A O 1
ATOM 624 N N . LEU A 1 75 ? 2.540 -7.639 -12.192 1.00 93.06 75 LEU A N 1
ATOM 625 C CA . LEU A 1 75 ? 1.703 -7.066 -13.248 1.00 93.06 75 LEU A CA 1
ATOM 626 C C . LEU A 1 75 ? 2.403 -5.891 -13.950 1.00 93.06 75 LEU A C 1
ATOM 628 O O . LEU A 1 75 ? 2.456 -5.851 -15.178 1.00 93.06 75 LEU A O 1
ATOM 632 N N . ILE A 1 76 ? 2.978 -4.964 -13.176 1.00 92.00 76 ILE A N 1
ATOM 633 C CA . ILE A 1 76 ? 3.723 -3.813 -13.710 1.00 92.00 76 ILE A CA 1
ATOM 634 C C . ILE A 1 76 ? 4.950 -4.287 -14.500 1.00 92.00 76 ILE A C 1
ATOM 636 O O . ILE A 1 76 ? 5.182 -3.818 -15.613 1.00 92.00 76 ILE A O 1
ATOM 640 N N . GLY A 1 77 ? 5.711 -5.241 -13.955 1.00 94.44 77 GLY A N 1
ATOM 641 C CA . GLY A 1 77 ? 6.889 -5.804 -14.615 1.00 94.44 77 GLY A CA 1
ATOM 642 C C . GLY A 1 77 ? 6.550 -6.514 -15.927 1.00 94.44 77 GLY A C 1
ATOM 643 O O . GLY A 1 77 ? 7.202 -6.274 -16.940 1.00 94.44 77 GLY A O 1
ATOM 644 N N . GLY A 1 78 ? 5.493 -7.329 -15.939 1.00 94.75 78 GLY A N 1
ATOM 645 C CA . GLY A 1 78 ? 5.016 -8.005 -17.146 1.00 94.75 78 GLY A CA 1
ATOM 646 C C . GLY A 1 78 ? 4.560 -7.021 -18.223 1.00 94.75 78 GLY A C 1
ATOM 647 O O . GLY A 1 78 ? 4.932 -7.162 -19.386 1.00 94.75 78 GLY A O 1
ATOM 648 N N . PHE A 1 79 ? 3.825 -5.972 -17.843 1.00 95.56 79 PHE A N 1
ATOM 649 C CA . PHE A 1 79 ? 3.410 -4.927 -18.780 1.00 95.56 79 PHE A CA 1
ATOM 650 C C . PHE A 1 79 ? 4.609 -4.163 -19.361 1.00 95.56 79 PHE A C 1
ATOM 652 O O . PHE A 1 79 ? 4.676 -3.938 -20.571 1.00 95.56 79 PHE A O 1
ATOM 659 N N . ALA A 1 80 ? 5.600 -3.836 -18.526 1.00 93.12 80 ALA A N 1
ATOM 660 C CA . ALA A 1 80 ? 6.842 -3.217 -18.978 1.00 93.12 80 ALA A CA 1
ATOM 661 C C . ALA A 1 80 ? 7.604 -4.114 -19.968 1.00 93.12 80 ALA A C 1
ATOM 663 O O . ALA A 1 80 ? 8.087 -3.619 -20.983 1.00 93.12 80 ALA A O 1
ATOM 664 N N . MET A 1 81 ? 7.663 -5.429 -19.727 1.00 94.75 81 MET A N 1
ATOM 665 C CA . MET A 1 81 ? 8.283 -6.385 -20.653 1.00 94.75 81 MET A CA 1
ATOM 666 C C . MET A 1 81 ? 7.578 -6.431 -22.010 1.00 94.75 81 MET A C 1
ATOM 668 O O . MET A 1 81 ? 8.253 -6.427 -23.036 1.00 94.75 81 MET A O 1
ATOM 672 N N . VAL A 1 82 ? 6.241 -6.436 -22.036 1.00 95.31 82 VAL A N 1
ATOM 673 C CA . VAL A 1 82 ? 5.471 -6.412 -23.293 1.00 95.31 82 VAL A CA 1
ATOM 674 C C . VAL A 1 82 ? 5.765 -5.139 -24.088 1.00 95.31 82 VAL A C 1
ATOM 676 O O . VAL A 1 82 ? 6.053 -5.218 -25.280 1.00 95.31 82 VAL A O 1
ATOM 679 N N . ILE A 1 83 ? 5.754 -3.973 -23.434 1.00 93.19 83 ILE A N 1
ATOM 6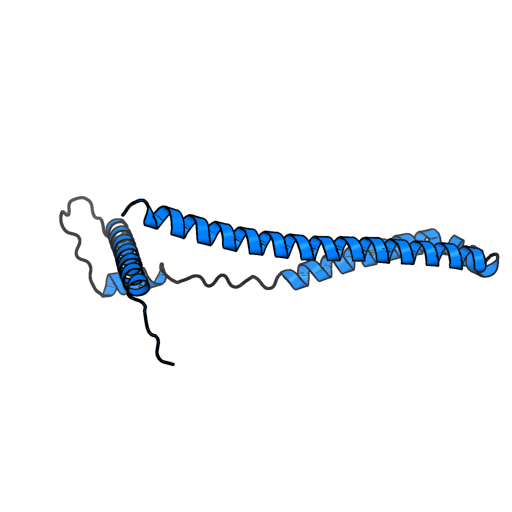80 C CA . ILE A 1 83 ? 6.075 -2.696 -24.085 1.00 93.19 83 ILE A CA 1
ATOM 681 C C . ILE A 1 83 ? 7.506 -2.714 -24.625 1.00 93.19 83 ILE A C 1
ATOM 683 O O . ILE A 1 83 ? 7.722 -2.430 -25.801 1.00 93.19 83 ILE A O 1
ATOM 687 N N . LEU A 1 84 ? 8.486 -3.077 -23.795 1.00 91.44 84 LEU A N 1
ATOM 688 C CA . LEU A 1 84 ? 9.886 -3.113 -24.217 1.00 91.44 84 LEU A CA 1
ATOM 689 C C . LEU A 1 84 ? 10.104 -4.091 -25.373 1.00 91.44 84 LEU A C 1
ATOM 691 O O . LEU A 1 84 ? 10.835 -3.758 -26.298 1.00 91.44 84 LEU A O 1
ATOM 695 N N . GLY A 1 85 ? 9.440 -5.249 -25.361 1.00 91.88 85 GLY A N 1
ATOM 696 C CA . GLY A 1 85 ? 9.497 -6.218 -26.454 1.00 91.88 85 GLY A CA 1
ATOM 697 C C . GLY A 1 85 ? 8.940 -5.668 -27.769 1.00 91.88 85 GLY A C 1
ATOM 698 O O . GLY A 1 85 ? 9.577 -5.818 -28.808 1.00 91.88 85 GLY A O 1
ATOM 699 N N . LEU A 1 86 ? 7.792 -4.981 -27.731 1.00 94.81 86 LEU A N 1
ATOM 700 C CA . LEU A 1 86 ? 7.168 -4.390 -28.922 1.00 94.81 86 LEU A CA 1
ATOM 701 C C . LEU A 1 86 ? 8.009 -3.264 -29.537 1.00 94.81 86 LEU A C 1
ATOM 703 O O . LEU A 1 86 ? 8.110 -3.166 -30.758 1.00 94.81 86 LEU A O 1
ATOM 707 N N . PHE A 1 87 ? 8.626 -2.426 -28.703 1.00 93.38 87 PHE A N 1
ATOM 708 C CA . PHE A 1 87 ? 9.412 -1.275 -29.159 1.00 93.38 87 PHE A CA 1
ATOM 709 C C . PHE A 1 87 ? 10.917 -1.555 -29.271 1.00 93.38 87 PHE A C 1
ATOM 711 O O . PHE A 1 87 ? 11.671 -0.660 -29.654 1.00 93.38 87 PHE A O 1
ATOM 718 N N . TYR A 1 88 ? 11.370 -2.781 -28.988 1.00 91.94 88 TYR A N 1
ATOM 719 C CA . TYR A 1 88 ? 12.789 -3.145 -28.990 1.00 91.94 88 TYR A CA 1
ATOM 720 C C . TYR A 1 88 ? 13.531 -2.749 -30.280 1.00 91.94 88 TYR A C 1
ATOM 722 O O . TYR A 1 88 ? 14.577 -2.103 -30.174 1.00 91.94 88 TYR A O 1
ATOM 730 N N . PRO A 1 89 ? 13.010 -3.021 -31.498 1.00 91.69 89 PRO A N 1
ATOM 731 C CA . PRO A 1 89 ? 13.714 -2.655 -32.727 1.00 91.69 89 PRO A CA 1
ATOM 732 C C . PRO A 1 89 ? 13.877 -1.139 -32.880 1.00 91.69 89 PRO A C 1
ATOM 734 O O . PRO A 1 89 ? 14.924 -0.665 -33.315 1.00 91.69 89 PRO A O 1
ATOM 737 N N . THR A 1 90 ? 12.857 -0.368 -32.497 1.00 89.81 90 THR A N 1
ATOM 738 C CA . THR A 1 90 ? 12.878 1.099 -32.541 1.00 89.81 90 THR A CA 1
ATOM 739 C C . THR A 1 90 ? 13.878 1.664 -31.540 1.00 89.81 90 THR A C 1
ATOM 741 O O . THR A 1 90 ? 14.641 2.566 -31.882 1.00 89.81 90 THR A O 1
ATOM 744 N N . ILE A 1 91 ? 13.918 1.107 -30.326 1.00 89.62 91 ILE A N 1
ATOM 745 C CA . ILE A 1 91 ? 14.892 1.486 -29.297 1.00 89.62 91 ILE A CA 1
ATOM 746 C C . ILE A 1 91 ? 16.311 1.210 -29.798 1.00 89.62 91 ILE A C 1
ATOM 748 O O . ILE A 1 91 ? 17.169 2.082 -29.687 1.00 89.62 91 ILE A O 1
ATOM 752 N N . MET A 1 92 ? 16.548 0.042 -30.402 1.00 90.38 92 MET A N 1
ATOM 753 C CA . MET A 1 92 ? 17.870 -0.323 -30.910 1.00 90.38 92 MET A CA 1
ATOM 754 C C . MET A 1 92 ? 18.315 0.590 -32.059 1.00 90.38 92 MET A C 1
ATOM 756 O O . MET A 1 92 ? 19.433 1.093 -32.061 1.00 90.38 92 MET A O 1
ATOM 760 N N . GLN A 1 93 ? 17.409 0.914 -32.987 1.00 91.06 93 GLN A N 1
ATOM 761 C CA . GLN A 1 93 ? 17.696 1.883 -34.050 1.00 91.06 93 GLN A CA 1
ATOM 762 C C . GLN A 1 93 ? 18.002 3.284 -33.509 1.00 91.06 93 GLN A C 1
ATOM 764 O O . GLN A 1 93 ? 18.862 3.977 -34.053 1.00 91.06 93 GLN A O 1
ATOM 769 N N . MET A 1 94 ? 17.305 3.719 -32.455 1.00 89.69 94 MET A N 1
ATOM 770 C CA . MET A 1 94 ? 17.582 5.001 -31.807 1.00 89.69 94 MET A CA 1
ATOM 771 C C . MET A 1 94 ? 18.922 4.996 -31.077 1.00 89.69 94 MET A C 1
ATOM 773 O O . MET A 1 94 ? 19.622 6.003 -31.124 1.00 89.69 94 MET A O 1
ATOM 777 N N . LEU A 1 95 ? 19.294 3.882 -30.447 1.00 91.31 95 LEU A N 1
ATOM 778 C CA . LEU A 1 95 ? 20.581 3.738 -29.776 1.00 91.31 95 LEU A CA 1
ATOM 779 C C . LEU A 1 95 ? 21.743 3.882 -30.768 1.00 91.31 95 LEU A C 1
ATOM 781 O O . LEU A 1 95 ? 22.678 4.632 -30.499 1.00 91.31 95 LEU A O 1
ATOM 785 N N . ASP A 1 96 ? 21.638 3.232 -31.928 1.00 91.12 96 ASP A N 1
ATOM 786 C CA . ASP A 1 96 ? 22.699 3.237 -32.938 1.00 91.12 96 ASP A CA 1
ATOM 787 C C . ASP A 1 96 ? 22.773 4.555 -33.722 1.00 91.12 96 ASP A C 1
ATOM 789 O O . ASP A 1 96 ? 23.860 5.003 -34.085 1.00 91.12 96 ASP A O 1
ATOM 793 N N . ARG A 1 97 ? 21.626 5.186 -34.017 1.00 91.06 97 ARG A N 1
ATOM 794 C CA . ARG A 1 97 ? 21.577 6.371 -34.895 1.00 91.06 97 ARG A CA 1
ATOM 795 C C . ARG A 1 97 ? 21.522 7.703 -34.158 1.00 91.06 97 ARG A C 1
ATOM 797 O O . ARG A 1 97 ? 22.086 8.672 -34.649 1.00 91.06 97 ARG A O 1
ATOM 804 N N . ASN A 1 98 ? 20.821 7.779 -33.028 1.00 92.25 98 ASN A N 1
ATOM 805 C CA . ASN A 1 98 ? 20.560 9.029 -32.305 1.00 92.25 98 ASN A CA 1
ATOM 806 C C . ASN A 1 98 ? 20.558 8.808 -30.777 1.00 92.25 98 ASN A C 1
ATOM 808 O O . ASN A 1 98 ? 19.534 9.034 -30.117 1.00 92.25 98 ASN A O 1
ATOM 812 N N . PRO A 1 99 ? 21.697 8.407 -30.179 1.00 91.81 99 PRO A N 1
ATOM 813 C CA . PRO A 1 99 ? 21.765 8.054 -28.759 1.00 91.81 99 PRO A CA 1
ATOM 814 C C . PRO A 1 99 ? 21.379 9.221 -27.840 1.00 91.81 99 PRO A C 1
ATOM 816 O O . PRO A 1 99 ? 20.756 9.016 -26.800 1.00 91.81 99 PRO A O 1
ATOM 819 N N . THR A 1 100 ? 21.674 10.462 -28.241 1.00 92.69 100 THR A N 1
ATOM 820 C CA . THR A 1 100 ? 21.304 11.669 -27.486 1.00 92.69 100 THR A CA 1
ATOM 821 C C . THR A 1 100 ? 19.788 11.826 -27.361 1.00 92.69 100 THR A C 1
ATOM 823 O O . THR A 1 100 ? 19.286 12.171 -26.293 1.00 92.69 100 THR A O 1
ATOM 826 N N . GLN A 1 101 ? 19.039 11.539 -28.430 1.00 89.56 101 GLN A N 1
ATOM 827 C CA . GLN A 1 101 ? 17.577 11.607 -28.406 1.00 89.56 101 GLN A CA 1
ATOM 828 C C . GLN A 1 101 ? 17.003 10.527 -27.486 1.00 89.56 101 GLN A C 1
ATOM 830 O O . GLN A 1 101 ? 16.115 10.812 -26.685 1.00 89.56 101 GLN A O 1
ATOM 835 N N . LEU A 1 102 ? 17.550 9.310 -27.550 1.00 90.94 102 LEU A N 1
ATOM 836 C CA . LEU A 1 102 ? 17.156 8.222 -26.660 1.00 90.94 102 LEU A CA 1
ATOM 837 C C . LEU A 1 102 ? 17.417 8.573 -25.187 1.00 90.94 102 LEU A C 1
ATOM 839 O O . LEU A 1 102 ? 16.547 8.363 -24.344 1.00 90.94 102 LEU A O 1
ATOM 843 N N . ALA A 1 103 ? 18.574 9.167 -24.881 1.00 91.19 103 ALA A N 1
ATOM 844 C CA . ALA A 1 103 ? 18.917 9.605 -23.531 1.00 91.19 103 ALA A CA 1
ATOM 845 C C . ALA A 1 103 ? 17.936 10.661 -22.993 1.00 91.19 103 ALA A C 1
ATOM 847 O O . ALA A 1 103 ? 17.507 10.565 -21.844 1.00 91.19 103 ALA A O 1
ATOM 848 N N . LEU A 1 104 ? 17.526 11.628 -23.824 1.00 94.50 104 LEU A N 1
ATOM 849 C CA . LEU A 1 104 ? 16.518 12.627 -23.451 1.00 94.50 104 LEU A CA 1
ATOM 850 C C . LEU A 1 104 ? 15.142 11.997 -23.198 1.00 94.50 104 LEU A C 1
ATOM 852 O O . LEU A 1 104 ? 14.482 12.347 -22.221 1.00 94.50 104 LEU A O 1
ATOM 856 N N . VAL A 1 105 ? 14.722 11.043 -24.035 1.00 91.75 105 VAL A N 1
ATOM 857 C CA . VAL A 1 105 ? 13.446 10.326 -23.864 1.00 91.75 105 VAL A CA 1
ATOM 858 C C . VAL A 1 105 ? 13.444 9.513 -22.568 1.00 91.75 105 VAL A C 1
ATOM 860 O O . VAL A 1 105 ? 12.503 9.613 -21.780 1.00 91.75 105 VAL A O 1
ATOM 863 N N . ILE A 1 106 ? 14.510 8.751 -22.308 1.00 91.31 106 ILE A N 1
ATOM 864 C CA . ILE A 1 106 ? 14.650 7.967 -21.074 1.00 91.31 106 ILE A CA 1
ATOM 865 C C . ILE A 1 106 ? 14.709 8.893 -19.856 1.00 91.31 106 ILE A C 1
ATOM 867 O O . ILE A 1 106 ? 14.041 8.622 -18.861 1.00 91.31 106 ILE A O 1
ATOM 871 N N . GLY A 1 107 ? 15.455 9.999 -19.933 1.00 94.69 107 GLY A N 1
ATOM 872 C CA . GLY A 1 107 ? 15.540 10.998 -18.866 1.00 94.69 107 GLY A CA 1
ATOM 873 C C . GLY A 1 107 ? 14.190 11.648 -18.540 1.00 94.69 107 GLY A C 1
ATOM 874 O O . GLY A 1 107 ? 13.830 11.789 -17.373 1.00 94.69 107 GLY A O 1
ATOM 875 N N . GLY A 1 108 ? 13.399 11.996 -19.558 1.00 95.19 108 GLY A N 1
ATOM 876 C CA . GLY A 1 108 ? 12.049 12.536 -19.374 1.00 95.19 108 GLY A CA 1
ATOM 877 C C . GLY A 1 108 ? 11.080 11.519 -18.764 1.00 95.19 108 GLY A C 1
ATOM 878 O O . GLY A 1 108 ? 10.300 11.856 -17.868 1.00 95.19 108 GLY A O 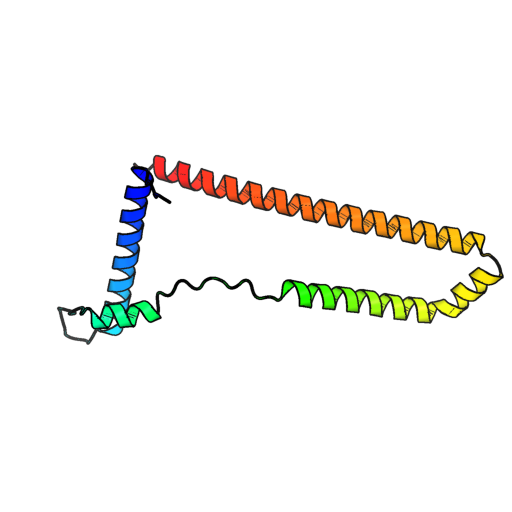1
ATOM 879 N N . LEU A 1 109 ? 11.159 10.257 -19.198 1.00 93.94 109 LEU A N 1
ATOM 880 C CA . LEU A 1 109 ? 10.367 9.162 -18.633 1.00 93.94 109 LEU A CA 1
ATOM 881 C C . LEU A 1 109 ? 10.719 8.893 -17.167 1.00 93.94 109 LEU A C 1
ATOM 883 O O . LEU A 1 109 ? 9.814 8.757 -16.343 1.00 93.94 109 LEU A O 1
ATOM 887 N N . THR A 1 110 ? 12.006 8.844 -16.817 1.00 92.81 110 THR A N 1
ATOM 888 C CA . THR A 1 110 ? 12.433 8.614 -15.429 1.00 92.81 110 THR A CA 1
ATOM 889 C C . THR A 1 110 ? 12.024 9.764 -14.520 1.00 92.81 110 THR A C 1
ATOM 891 O O . THR A 1 110 ? 11.471 9.505 -13.453 1.00 92.81 110 THR A O 1
ATOM 894 N N . LEU A 1 111 ? 12.192 11.018 -14.952 1.00 95.44 111 LEU A N 1
ATOM 895 C CA . LEU A 1 111 ? 11.698 12.186 -14.215 1.00 95.44 111 LEU A CA 1
ATOM 896 C C . LEU A 1 111 ? 10.187 12.105 -13.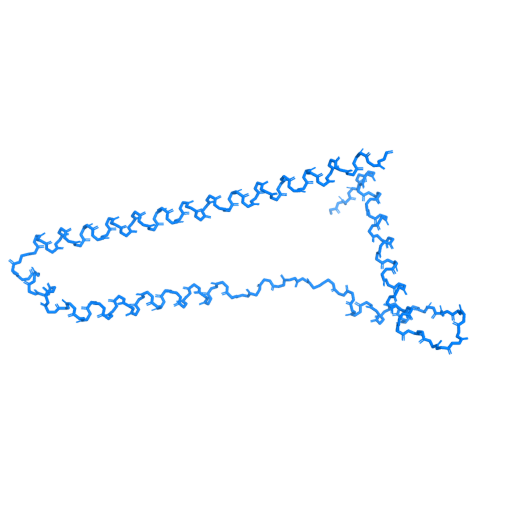974 1.00 95.44 111 LEU A C 1
ATOM 898 O O . LEU A 1 111 ? 9.738 12.259 -12.839 1.00 95.44 111 LEU A O 1
ATOM 902 N N . SER A 1 112 ? 9.411 11.784 -15.011 1.00 94.62 112 SER A N 1
ATOM 903 C CA . SER A 1 112 ? 7.952 11.663 -14.908 1.00 94.62 112 SER A CA 1
ATOM 904 C C . SER A 1 112 ? 7.532 10.561 -13.931 1.00 94.62 112 SER A C 1
ATOM 906 O O . SER A 1 112 ? 6.641 10.771 -13.108 1.00 94.62 112 SER A O 1
ATOM 908 N N . LEU A 1 113 ? 8.199 9.401 -13.972 1.00 92.75 113 LEU A N 1
ATOM 909 C CA . LEU A 1 113 ? 7.947 8.303 -13.036 1.00 92.75 113 LEU A CA 1
ATOM 910 C C . LEU A 1 113 ? 8.285 8.701 -11.598 1.00 92.75 113 LEU A C 1
ATOM 912 O O . LEU A 1 113 ? 7.483 8.454 -10.700 1.00 92.75 113 LEU A O 1
ATOM 916 N N . VAL A 1 114 ? 9.430 9.347 -11.367 1.00 93.56 114 VAL A N 1
ATOM 917 C CA . VAL A 1 114 ? 9.825 9.815 -10.030 1.00 93.56 114 VAL A CA 1
ATOM 918 C C . VAL A 1 114 ? 8.817 10.827 -9.487 1.00 93.56 114 VAL A C 1
ATOM 920 O O . VAL A 1 114 ? 8.396 10.701 -8.338 1.00 93.56 114 VAL A O 1
ATOM 923 N N . SER A 1 115 ? 8.360 11.781 -10.302 1.00 93.56 115 SER A N 1
ATOM 924 C CA . SER A 1 115 ? 7.317 12.735 -9.906 1.00 93.56 115 SER A CA 1
ATOM 925 C C . SER A 1 115 ? 5.984 12.047 -9.601 1.00 93.56 115 SER A C 1
ATOM 927 O O . SER A 1 115 ? 5.330 12.367 -8.603 1.00 93.56 115 SER A O 1
ATOM 929 N N . PHE A 1 116 ? 5.587 11.064 -10.410 1.00 92.69 116 PHE A N 1
ATOM 930 C CA . PHE A 1 116 ? 4.361 10.303 -10.184 1.00 92.69 116 PHE A CA 1
ATOM 931 C C . PHE A 1 116 ? 4.429 9.492 -8.882 1.00 92.69 116 PHE A C 1
ATOM 933 O O . PHE A 1 116 ? 3.574 9.651 -8.013 1.00 92.69 116 PHE A O 1
ATOM 940 N N . PHE A 1 117 ? 5.475 8.685 -8.686 1.00 90.69 117 PHE A N 1
ATOM 941 C CA . PHE A 1 117 ? 5.641 7.897 -7.462 1.00 90.69 117 PHE A CA 1
ATOM 942 C C . PHE A 1 117 ? 5.841 8.773 -6.224 1.00 90.69 117 PHE A C 1
ATOM 944 O O . PHE A 1 117 ? 5.283 8.470 -5.172 1.00 90.69 117 PHE A O 1
ATOM 951 N N . GLY A 1 118 ? 6.583 9.875 -6.345 1.00 93.19 118 GLY A N 1
ATOM 952 C CA . GLY A 1 118 ? 6.768 10.844 -5.268 1.00 93.19 118 GLY A CA 1
ATOM 953 C C . GLY A 1 118 ? 5.448 11.474 -4.828 1.00 93.19 118 GLY A C 1
ATOM 954 O O . GLY A 1 118 ? 5.132 11.476 -3.639 1.00 93.19 118 GLY A O 1
ATOM 955 N N . SER A 1 119 ? 4.630 11.941 -5.775 1.00 90.81 119 SER A N 1
ATOM 956 C CA . SER A 1 119 ? 3.312 12.514 -5.463 1.00 90.81 119 SER A CA 1
ATOM 957 C C . SER A 1 119 ? 2.341 11.476 -4.893 1.00 90.81 119 SER A C 1
ATOM 959 O O . SER A 1 119 ? 1.636 11.765 -3.925 1.00 90.81 119 SER A O 1
ATOM 961 N N . TYR A 1 120 ? 2.349 10.248 -5.418 1.00 89.94 120 TYR A N 1
ATOM 962 C CA . TYR A 1 120 ? 1.553 9.145 -4.881 1.00 89.94 120 TYR A CA 1
ATOM 963 C C . TYR A 1 120 ? 1.961 8.792 -3.443 1.00 89.94 120 TYR A C 1
ATOM 965 O O . TYR A 1 120 ? 1.106 8.627 -2.574 1.00 89.94 120 TYR A O 1
ATOM 973 N N . TYR A 1 121 ? 3.266 8.727 -3.161 1.00 89.25 121 TYR A N 1
ATOM 974 C CA . TYR A 1 121 ? 3.782 8.467 -1.818 1.00 89.25 121 TYR A CA 1
ATOM 975 C C . TYR A 1 121 ? 3.390 9.566 -0.822 1.00 89.25 121 TYR A C 1
ATOM 977 O O . TYR A 1 121 ? 2.990 9.260 0.303 1.00 89.25 121 TYR A O 1
ATOM 985 N N . LEU A 1 122 ? 3.468 10.837 -1.233 1.00 89.00 122 LEU A N 1
ATOM 986 C CA . LEU A 1 122 ? 3.054 11.967 -0.401 1.00 89.00 122 LEU A CA 1
ATOM 987 C C . LEU A 1 122 ? 1.557 11.911 -0.078 1.00 89.00 122 LEU A C 1
ATOM 989 O O . LEU A 1 122 ? 1.205 12.007 1.096 1.00 89.00 122 LEU A O 1
ATOM 993 N N . ARG A 1 123 ? 0.698 11.642 -1.070 1.00 87.25 123 ARG A N 1
ATOM 994 C CA . ARG A 1 123 ? -0.747 11.453 -0.849 1.00 87.25 123 ARG A CA 1
ATOM 995 C C . ARG A 1 123 ? -1.038 10.310 0.116 1.00 87.25 123 ARG A C 1
ATOM 997 O O . ARG A 1 123 ? -1.780 10.485 1.072 1.00 87.25 123 ARG A O 1
ATOM 1004 N N . PHE A 1 124 ? -0.385 9.164 -0.067 1.00 81.69 124 PHE A N 1
ATOM 1005 C CA . PHE A 1 124 ? -0.558 8.017 0.827 1.00 81.69 124 PHE A CA 1
ATOM 1006 C C . PHE A 1 124 ? -0.093 8.302 2.267 1.00 81.69 124 PHE A C 1
ATOM 1008 O O . PHE A 1 124 ? -0.596 7.729 3.237 1.00 81.69 124 PHE A O 1
ATOM 1015 N N . ARG A 1 125 ? 0.908 9.169 2.443 1.00 83.31 125 ARG A N 1
ATOM 1016 C CA . ARG A 1 125 ? 1.318 9.638 3.770 1.00 83.31 125 ARG A CA 1
ATOM 1017 C C . ARG A 1 125 ? 0.272 10.581 4.371 1.00 83.31 125 ARG A C 1
ATOM 1019 O O . ARG A 1 125 ? -0.022 10.454 5.555 1.00 83.31 125 ARG A O 1
ATOM 1026 N N . GLU A 1 126 ? -0.272 11.492 3.576 1.00 87.88 126 GLU A N 1
ATOM 1027 C CA . GLU A 1 126 ? -1.271 12.474 4.002 1.00 87.88 126 GLU A CA 1
ATOM 1028 C C . GLU A 1 126 ? -2.599 11.814 4.395 1.00 87.88 126 GLU A C 1
ATOM 1030 O O . GLU A 1 126 ? -3.109 12.074 5.481 1.00 87.88 126 GLU A O 1
ATOM 1035 N N . GLU A 1 127 ? -3.088 10.856 3.605 1.00 85.25 127 GLU A N 1
ATOM 1036 C CA . GLU A 1 127 ? -4.283 10.062 3.926 1.00 85.25 127 GLU A CA 1
ATOM 1037 C C . GLU A 1 127 ? -4.153 9.343 5.275 1.00 85.25 127 GLU A C 1
ATOM 1039 O O . GLU A 1 127 ? -5.095 9.326 6.067 1.00 85.25 127 GLU A O 1
ATOM 1044 N N . ARG A 1 128 ? -2.963 8.813 5.593 1.00 79.62 128 ARG A N 1
ATOM 1045 C CA . ARG A 1 128 ? -2.699 8.196 6.904 1.00 79.62 128 ARG A CA 1
ATOM 1046 C C . ARG A 1 128 ? -2.722 9.205 8.049 1.00 79.62 128 ARG A C 1
ATOM 1048 O O . ARG A 1 128 ? -3.178 8.864 9.137 1.00 79.62 128 ARG A O 1
ATOM 1055 N N . HIS A 1 129 ? -2.237 10.425 7.828 1.00 78.56 129 HIS A N 1
ATOM 1056 C CA . HIS A 1 129 ? -2.327 11.487 8.831 1.00 78.56 129 HIS A CA 1
ATOM 1057 C C . HIS A 1 129 ? -3.781 11.913 9.068 1.00 78.56 129 HIS A C 1
ATOM 1059 O O . HIS A 1 129 ? -4.194 12.007 10.221 1.00 78.56 129 HIS A O 1
ATOM 1065 N N . ILE A 1 130 ? -4.564 12.077 7.999 1.00 84.81 130 ILE A N 1
ATOM 1066 C CA . ILE A 1 130 ? -5.990 12.420 8.078 1.00 84.81 130 ILE A CA 1
ATOM 1067 C C . ILE A 1 130 ? -6.780 11.313 8.791 1.00 84.81 130 ILE A C 1
ATOM 1069 O O . ILE A 1 130 ? -7.621 11.598 9.642 1.00 84.81 130 ILE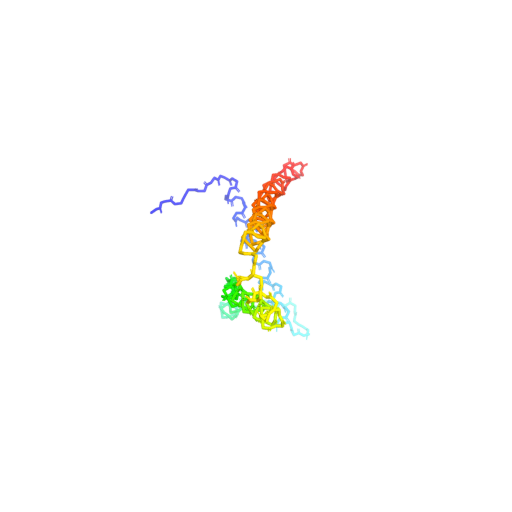 A O 1
ATOM 1073 N N . GLU A 1 131 ? -6.499 10.039 8.500 1.00 86.12 131 GLU A N 1
ATOM 1074 C CA . GLU A 1 131 ? -7.155 8.916 9.179 1.00 86.12 131 GLU A CA 1
ATOM 1075 C C . GLU A 1 131 ? -6.865 8.917 10.688 1.00 86.12 131 GLU A C 1
ATOM 1077 O O . GLU A 1 131 ? -7.773 8.707 11.496 1.00 86.12 131 GLU A O 1
ATOM 1082 N N . LEU A 1 132 ? -5.615 9.183 11.081 1.00 83.06 132 LEU A N 1
ATOM 1083 C CA . LEU A 1 132 ? -5.236 9.294 12.489 1.00 83.06 132 LEU A CA 1
ATOM 1084 C C . LEU A 1 132 ? -5.955 10.463 13.167 1.00 83.06 132 LEU A C 1
ATOM 1086 O O . LEU A 1 132 ? -6.527 10.277 14.239 1.00 83.06 132 LEU A O 1
ATOM 1090 N N . GLU A 1 133 ? -5.981 11.636 12.538 1.00 83.94 133 GLU A N 1
ATOM 1091 C CA . GLU A 1 133 ? -6.651 12.817 13.087 1.00 83.94 133 GLU A CA 1
ATOM 1092 C C . GLU A 1 133 ? -8.162 12.589 13.265 1.00 83.94 133 GLU A C 1
ATOM 1094 O O . GLU A 1 133 ? -8.726 12.911 14.312 1.00 83.94 133 GLU A O 1
ATOM 1099 N N . ASN A 1 134 ? -8.812 11.943 12.295 1.00 86.31 134 ASN A N 1
ATOM 1100 C CA . ASN A 1 134 ? -10.228 11.584 12.386 1.00 86.31 134 ASN A CA 1
ATOM 1101 C C . ASN A 1 134 ? -10.505 10.574 13.506 1.00 86.31 134 ASN A C 1
ATOM 1103 O O . ASN A 1 134 ? -11.530 10.669 14.180 1.00 86.31 134 ASN A O 1
ATOM 1107 N N . ARG A 1 135 ? -9.596 9.620 13.752 1.00 82.25 135 ARG A N 1
ATOM 1108 C CA . ARG A 1 135 ? -9.711 8.707 14.901 1.00 82.25 135 ARG A CA 1
ATOM 1109 C C . ARG A 1 135 ? -9.615 9.457 16.228 1.00 82.25 135 ARG A C 1
ATOM 1111 O O . ARG A 1 135 ? -10.405 9.160 17.119 1.00 82.25 135 ARG A O 1
ATOM 1118 N N . TYR A 1 136 ? -8.712 10.433 16.345 1.00 83.56 136 TYR A N 1
ATOM 1119 C CA . TYR A 1 136 ? -8.610 11.280 17.538 1.00 83.56 136 TYR A CA 1
ATOM 1120 C C . TYR A 1 136 ? -9.881 12.110 17.765 1.00 83.56 136 TYR A C 1
ATOM 1122 O O . TYR A 1 136 ? -10.454 12.047 18.848 1.00 83.56 136 TYR A O 1
ATOM 1130 N N . LYS A 1 137 ? -10.391 12.797 16.735 1.00 81.56 137 LYS A N 1
ATOM 1131 C CA . LYS A 1 137 ? -11.636 13.587 16.825 1.00 81.56 137 LYS A CA 1
ATOM 1132 C C . LYS A 1 137 ? -12.862 12.733 17.172 1.00 81.56 137 LYS A C 1
ATOM 1134 O O . LYS A 1 137 ? -13.701 13.126 17.983 1.00 81.56 137 LYS A O 1
ATOM 1139 N N . ASN A 1 138 ? -12.963 11.531 16.604 1.00 82.50 138 ASN A N 1
ATOM 1140 C CA . ASN A 1 138 ? -14.030 10.586 16.948 1.00 82.50 138 ASN A CA 1
ATOM 1141 C C . ASN A 1 138 ? -13.921 10.066 18.388 1.00 82.50 138 ASN A C 1
ATOM 1143 O O . ASN A 1 138 ? -14.936 9.733 18.991 1.00 82.50 138 ASN A O 1
ATOM 1147 N N . PHE A 1 139 ? -12.711 9.974 18.938 1.00 80.38 139 PHE A N 1
ATOM 1148 C CA . PHE A 1 139 ? -12.509 9.607 20.336 1.00 80.38 139 PHE A CA 1
ATOM 1149 C C . PHE A 1 139 ? -12.931 10.751 21.270 1.00 80.38 139 PHE A C 1
ATOM 1151 O O . PHE A 1 139 ? -13.709 10.536 22.194 1.00 80.38 139 PHE A O 1
ATOM 1158 N N . GLU A 1 140 ? -12.501 11.978 20.976 1.00 77.19 140 GLU A N 1
ATOM 1159 C CA . GLU A 1 140 ? -12.813 13.176 21.766 1.00 77.19 140 GLU A CA 1
ATOM 1160 C C . GLU A 1 140 ? -14.315 13.513 21.776 1.00 77.19 140 GLU A C 1
ATOM 1162 O O . GLU A 1 140 ? -14.886 13.812 22.824 1.00 77.19 140 GLU A O 1
ATOM 1167 N N . SER A 1 141 ? -14.991 13.395 20.629 1.00 77.38 141 SER A N 1
ATOM 1168 C CA . SER A 1 141 ? -16.442 13.625 20.538 1.00 77.38 141 SER A CA 1
ATOM 1169 C C . SER A 1 141 ? -17.265 12.641 21.372 1.00 77.38 141 SER A C 1
ATOM 1171 O O . SER A 1 141 ? -18.233 13.063 21.999 1.00 77.38 141 SER A O 1
ATOM 1173 N N . LYS A 1 142 ? -16.863 11.363 21.436 1.00 73.50 142 LYS A N 1
ATOM 1174 C CA . LYS A 1 142 ? -17.522 10.353 22.280 1.00 73.50 142 LYS A CA 1
ATOM 1175 C C . LYS A 1 142 ? -17.384 10.664 23.771 1.00 73.50 142 LYS A C 1
ATOM 1177 O O . LYS A 1 142 ? -18.374 10.569 24.488 1.00 73.50 142 LYS A O 1
ATOM 1182 N N . LEU A 1 143 ? -16.202 11.113 24.199 1.00 67.00 143 LEU A N 1
ATOM 1183 C CA . LEU A 1 143 ? -15.964 11.590 25.567 1.00 67.00 143 LEU A CA 1
ATOM 1184 C C . LEU A 1 143 ? -16.835 12.810 25.913 1.00 67.00 143 LEU A C 1
ATOM 1186 O O . LEU A 1 143 ? -17.422 12.863 26.986 1.00 67.00 143 LEU A O 1
ATOM 1190 N N . SER A 1 144 ? -16.977 13.773 24.996 1.00 65.31 144 SER A N 1
ATOM 1191 C CA . SER A 1 144 ? -17.759 14.991 25.258 1.00 65.31 144 SER A CA 1
ATOM 1192 C C . SER A 1 144 ? -19.278 14.773 25.294 1.00 65.31 144 SER A C 1
ATOM 1194 O O . SER A 1 144 ? -19.979 15.582 25.905 1.00 65.31 144 SER A O 1
ATOM 1196 N N . THR A 1 145 ? -19.806 13.748 24.621 1.00 62.31 145 THR A N 1
ATOM 1197 C CA . THR A 1 145 ? -21.237 13.405 24.686 1.00 62.31 145 THR A CA 1
ATOM 1198 C C . THR A 1 145 ? -21.609 12.661 25.966 1.00 62.31 145 THR A C 1
ATOM 1200 O O . THR A 1 145 ? -22.706 12.871 26.468 1.00 62.31 145 THR A O 1
ATOM 1203 N N . GLU A 1 146 ? -20.704 11.861 26.537 1.00 54.62 146 GLU A N 1
ATOM 1204 C CA . GLU A 1 146 ? -20.959 11.156 27.804 1.00 54.62 146 GLU A CA 1
ATOM 1205 C C . GLU A 1 146 ? -20.971 12.089 29.027 1.00 54.62 146 GLU A C 1
ATOM 1207 O O . GLU A 1 146 ? -21.688 11.816 29.986 1.00 54.62 146 GLU A O 1
ATOM 1212 N N . ASP A 1 147 ? -20.260 13.220 28.975 1.00 53.22 147 ASP A N 1
ATOM 1213 C CA . ASP A 1 147 ? -20.257 14.237 30.043 1.00 53.22 147 ASP A CA 1
ATOM 1214 C C . ASP A 1 147 ? -21.509 15.138 30.060 1.00 53.22 147 ASP A C 1
ATOM 1216 O O . ASP A 1 147 ? -21.710 15.887 31.012 1.00 53.22 147 ASP A O 1
ATOM 1220 N N . LYS A 1 148 ? -22.352 15.107 29.017 1.00 50.03 148 LYS A N 1
ATOM 1221 C CA . LYS A 1 148 ? -23.572 15.940 28.930 1.00 50.03 148 LYS A CA 1
ATOM 1222 C C . LYS A 1 148 ? -24.860 15.227 29.344 1.00 50.03 148 LYS A C 1
ATOM 1224 O O . LYS A 1 148 ? -25.862 15.908 29.547 1.00 50.03 148 LYS A O 1
ATOM 1229 N N . ASP A 1 149 ? -24.822 13.903 29.473 1.00 51.91 149 ASP A N 1
ATOM 1230 C CA . ASP A 1 149 ? -25.960 13.069 29.885 1.00 51.91 149 ASP A CA 1
ATOM 1231 C C . ASP A 1 149 ? -25.866 12.600 31.360 1.00 51.91 149 ASP A C 1
ATOM 1233 O O . ASP A 1 149 ? -26.689 11.795 31.805 1.00 51.91 149 ASP A O 1
ATOM 1237 N N . LYS A 1 150 ? -24.883 13.100 32.128 1.00 44.78 150 LYS A N 1
ATOM 1238 C CA . LYS A 1 150 ? -24.823 13.022 33.603 1.00 44.78 150 LYS A CA 1
ATOM 1239 C C . LYS A 1 150 ? -25.296 14.343 34.216 1.00 44.78 150 LYS A C 1
ATOM 1241 O O . LYS A 1 150 ? -25.965 14.272 35.271 1.00 44.78 150 LYS A O 1
#

Foldseek 3Di:
DDDDADPVRVVVVVVVVVVVVVVLVVVQCVVQDDPPDPDDDDDPVSVVVCVVVVDPPPPPVPPCPVVVVVVVVVVVVVVVVVVCVVCVVVLVCCVVPPVVVSVVVVVVVVVVVCVVVVVVVVVVVVVVVVVVVVVVVVVVVVVVVVVVVD

Secondary structure (DSSP, 8-state):
------HHHHHHHHHHHHHHHHHHHHHHHHHH--TT-S--PPPHHHHHHHHTTS--------S-HHHHHHHHHHHHHHHHHHHHHHHHHHHHHHHHH-HHHHHHHHHHHHHHHHHHHHHHHHHHHHHHHHHHHHHHHHHHHHHHHHTT--

pLDDT: mean 81.6, std 12.77, range [44.38, 95.56]

Organism: NCBI:txid1217648

Sequence (150 aa):
MKIIYTESAMEELERFQKQRKDELELFLKNKKYIFGDDIVEITASDIREADKFFKVVEFSKTKLPLTNMLLKAYLIGGFAMVILGLFYPTIMQMLDRNPTQLALVIGGLTLSLVSFFGSYYLRFREERHIELENRYKNFESKLSTEDKDK

Radius of gyration: 30.93 Å; chains: 1; bounding box: 66×42×74 Å